Protein AF-A0A951BGE7-F1 (afdb_monomer_lite)

Foldseek 3Di:
DPDPDDDFDQVRPADPVRFPFFDWFKKQALVVNGIFIWTQHPFAIWGLCVQPVAVVSLVPDPCSRVSSVPGHGHGQGHSGVQRVLADPVPHDSNHMHTDGRHDPDDDDDPDD

Radius of gyration: 14.62 Å; chains: 1; bounding box: 42×40×31 Å

Structure (mmCIF, N/CA/C/O backbone):
data_AF-A0A951BGE7-F1
#
_entry.id   AF-A0A951BGE7-F1
#
loop_
_atom_site.group_PDB
_atom_site.id
_atom_site.type_symbol
_atom_site.label_atom_id
_atom_site.label_alt_id
_atom_site.label_comp_id
_atom_site.label_asym_id
_atom_site.label_entity_id
_atom_site.label_seq_id
_atom_site.pdbx_PDB_ins_code
_atom_site.Cartn_x
_atom_site.Cartn_y
_atom_site.Cartn_z
_atom_site.occupancy
_atom_site.B_iso_or_equiv
_atom_site.auth_seq_id
_atom_site.auth_comp_id
_atom_site.auth_asym_id
_atom_site.auth_atom_id
_atom_site.pdbx_PDB_model_num
ATOM 1 N N . MET A 1 1 ? 27.351 15.869 -7.299 1.00 48.75 1 MET A N 1
ATOM 2 C CA . MET A 1 1 ? 26.909 15.359 -5.985 1.00 48.75 1 MET A CA 1
ATOM 3 C C . MET A 1 1 ? 26.238 14.022 -6.243 1.00 48.75 1 MET A C 1
ATOM 5 O O . MET A 1 1 ? 25.247 14.040 -6.966 1.00 48.75 1 MET A O 1
ATOM 9 N N . PRO A 1 2 ? 26.778 12.876 -5.795 1.00 49.94 2 PRO A N 1
ATOM 10 C CA . PRO A 1 2 ? 26.016 11.636 -5.871 1.00 49.94 2 PRO A CA 1
ATOM 11 C C . PRO A 1 2 ? 24.752 11.829 -5.027 1.00 49.94 2 PRO A C 1
ATOM 13 O O . PRO A 1 2 ? 24.836 12.257 -3.876 1.00 49.94 2 PRO A O 1
ATOM 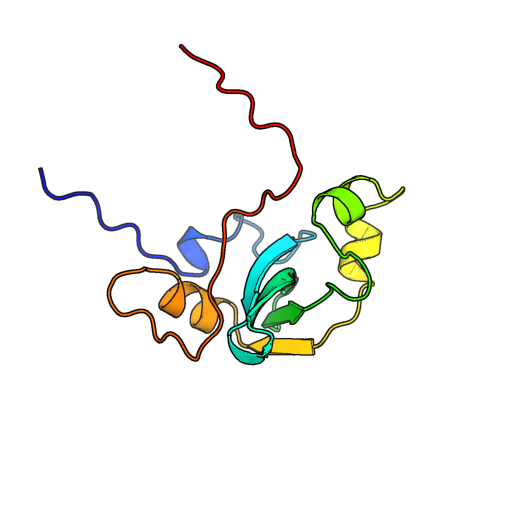16 N N . ILE A 1 3 ? 23.582 11.606 -5.622 1.00 57.12 3 ILE A N 1
ATOM 17 C CA . ILE A 1 3 ? 22.324 11.592 -4.875 1.00 57.12 3 ILE A CA 1
ATOM 18 C C . ILE A 1 3 ? 22.452 10.447 -3.869 1.00 57.12 3 ILE A C 1
ATOM 20 O O . ILE A 1 3 ? 22.813 9.333 -4.253 1.00 57.12 3 ILE A O 1
ATOM 24 N N . ALA A 1 4 ? 22.233 10.724 -2.584 1.00 61.75 4 ALA A N 1
ATOM 25 C CA . ALA A 1 4 ? 22.251 9.687 -1.563 1.00 61.75 4 ALA A CA 1
ATOM 26 C C . ALA A 1 4 ? 21.249 8.590 -1.959 1.00 61.75 4 ALA A C 1
ATOM 28 O O . ALA A 1 4 ? 20.059 8.856 -2.120 1.00 61.75 4 ALA A O 1
ATOM 29 N N . SER A 1 5 ? 21.736 7.366 -2.164 1.00 70.69 5 SER A N 1
ATOM 30 C CA . SER A 1 5 ? 20.870 6.228 -2.462 1.00 70.69 5 SER A CA 1
ATOM 31 C C . SER A 1 5 ? 20.162 5.807 -1.176 1.00 70.69 5 SER A C 1
ATOM 33 O O . SER A 1 5 ? 20.792 5.280 -0.263 1.00 70.69 5 SER A O 1
ATOM 35 N N . ILE A 1 6 ? 18.856 6.066 -1.088 1.00 77.00 6 ILE A N 1
ATOM 36 C CA . ILE A 1 6 ? 18.018 5.649 0.046 1.00 77.00 6 ILE A CA 1
ATOM 37 C C . ILE A 1 6 ? 17.657 4.176 -0.119 1.00 77.00 6 ILE A C 1
ATOM 39 O O . ILE A 1 6 ? 16.819 3.852 -0.958 1.00 77.00 6 ILE A O 1
ATOM 43 N N . THR A 1 7 ? 18.267 3.280 0.662 1.00 85.06 7 THR A N 1
ATOM 44 C CA . THR A 1 7 ? 17.869 1.864 0.726 1.00 85.06 7 THR A CA 1
ATOM 45 C C . THR A 1 7 ? 16.466 1.716 1.301 1.00 85.06 7 THR A C 1
ATOM 47 O O . THR A 1 7 ? 16.207 2.176 2.406 1.00 85.06 7 THR A O 1
ATOM 50 N N . LEU A 1 8 ? 15.576 1.084 0.529 1.00 89.56 8 LEU A N 1
ATOM 51 C CA . LEU A 1 8 ? 14.219 0.729 0.938 1.00 89.56 8 LEU A CA 1
ATOM 52 C C . LEU A 1 8 ? 14.200 -0.725 1.418 1.00 89.56 8 LEU A C 1
ATOM 54 O O . LEU A 1 8 ? 14.226 -1.654 0.608 1.00 89.56 8 LEU A O 1
ATOM 58 N N . ASP A 1 9 ? 14.162 -0.896 2.731 1.00 91.25 9 ASP A N 1
ATOM 59 C CA . ASP A 1 9 ? 13.931 -2.162 3.421 1.00 91.25 9 ASP A CA 1
ATOM 60 C C . ASP A 1 9 ? 13.040 -1.918 4.649 1.00 91.25 9 ASP A C 1
ATOM 62 O O . ASP A 1 9 ? 12.673 -0.777 4.945 1.00 91.25 9 ASP A O 1
ATOM 66 N N . SER A 1 10 ? 12.636 -2.978 5.347 1.00 92.00 10 SER A N 1
ATOM 67 C CA . SER A 1 10 ? 11.762 -2.846 6.515 1.00 92.00 10 SER A CA 1
ATOM 68 C C . SER A 1 10 ? 12.400 -2.040 7.651 1.00 92.00 10 SER A C 1
ATOM 70 O O . SER A 1 10 ? 11.681 -1.315 8.331 1.00 92.00 10 SER A O 1
ATOM 72 N N . GLY A 1 11 ? 13.726 -2.076 7.817 1.00 92.31 11 GLY A N 1
ATOM 73 C CA . GLY A 1 11 ? 14.433 -1.327 8.859 1.00 92.31 11 GLY A CA 1
ATOM 74 C C . GLY A 1 11 ? 14.488 0.181 8.613 1.00 92.31 11 GLY A C 1
ATOM 75 O O . GLY A 1 11 ? 14.542 0.951 9.570 1.00 92.31 11 GLY A O 1
ATOM 76 N N . THR A 1 12 ? 14.456 0.617 7.352 1.00 91.94 12 THR A N 1
ATOM 77 C CA . THR A 1 12 ? 14.440 2.044 6.985 1.00 91.94 12 THR A CA 1
ATOM 78 C C . THR A 1 12 ? 13.048 2.591 6.679 1.00 91.94 12 THR A C 1
ATOM 80 O O . THR A 1 12 ? 12.879 3.809 6.619 1.00 91.94 12 THR A O 1
ATOM 83 N N . THR A 1 13 ? 12.065 1.712 6.465 1.00 93.62 13 THR A N 1
ATOM 84 C CA . THR A 1 13 ? 10.713 2.098 6.028 1.00 93.62 13 THR A CA 1
ATOM 85 C C . THR A 1 13 ? 9.680 2.026 7.148 1.00 93.62 13 THR A C 1
ATOM 87 O O . THR A 1 13 ? 8.768 2.852 7.180 1.00 93.62 13 THR A O 1
ATOM 90 N N . LEU A 1 14 ? 9.779 1.044 8.050 1.00 95.81 14 LEU A N 1
ATOM 91 C CA . LEU A 1 14 ? 8.808 0.893 9.131 1.00 95.81 14 LEU A CA 1
ATOM 92 C C . LEU A 1 14 ? 9.082 1.869 10.285 1.00 95.81 14 LEU A C 1
ATOM 94 O O . LEU A 1 14 ? 10.227 2.273 10.506 1.00 95.81 14 LEU A O 1
ATOM 98 N N . PRO A 1 15 ? 8.047 2.210 11.071 1.00 95.62 15 PRO A N 1
ATOM 99 C CA . PRO A 1 15 ? 8.229 2.817 12.385 1.00 95.62 15 PRO A CA 1
ATOM 100 C C . PRO A 1 15 ? 9.102 1.954 13.313 1.00 95.62 15 PRO A C 1
ATOM 102 O O . PRO A 1 15 ? 9.241 0.746 13.113 1.00 95.62 15 PRO A O 1
ATO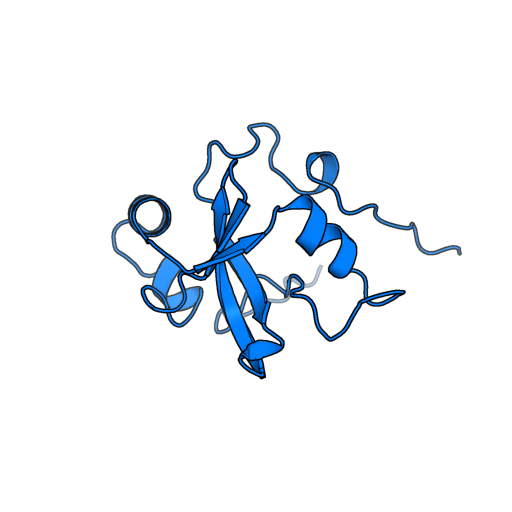M 105 N N . GLN A 1 16 ? 9.644 2.547 14.384 1.00 95.88 16 GLN A N 1
ATOM 106 C CA . GLN A 1 16 ? 10.454 1.814 15.372 1.00 95.88 16 GLN A CA 1
ATOM 107 C C . GLN A 1 16 ? 9.728 0.618 16.014 1.00 95.88 16 GLN A C 1
ATOM 109 O O . GLN A 1 16 ? 10.386 -0.345 16.400 1.00 95.88 16 GLN A O 1
ATOM 114 N N . ASP A 1 17 ? 8.400 0.662 16.137 1.00 96.31 17 ASP A N 1
ATOM 115 C CA . ASP A 1 17 ? 7.568 -0.427 16.666 1.00 96.31 17 ASP A CA 1
ATOM 116 C C . ASP A 1 17 ? 7.083 -1.409 15.578 1.00 96.31 17 ASP A C 1
ATOM 118 O O . ASP A 1 17 ? 6.227 -2.266 15.829 1.00 96.31 17 ASP A O 1
ATOM 122 N N . GLY A 1 18 ? 7.655 -1.321 14.373 1.00 97.00 18 GLY A N 1
ATOM 123 C CA . GLY A 1 18 ? 7.436 -2.242 13.267 1.00 97.00 18 GLY A CA 1
ATOM 124 C C . GLY A 1 18 ? 5.995 -2.220 12.766 1.00 97.00 18 GLY A C 1
ATOM 125 O O . GLY A 1 18 ? 5.501 -1.202 12.293 1.00 97.00 18 GLY A O 1
ATOM 126 N N . PHE A 1 19 ? 5.324 -3.368 12.861 1.00 97.50 19 PHE A N 1
ATOM 127 C CA . PHE A 1 19 ? 3.954 -3.581 12.378 1.00 97.50 19 PHE A CA 1
ATOM 128 C C . PHE A 1 19 ? 2.877 -3.376 13.456 1.00 97.50 19 PHE A C 1
ATOM 130 O O . PHE A 1 19 ? 1.731 -3.768 13.257 1.00 97.50 19 PHE A O 1
ATOM 137 N N . SER A 1 20 ? 3.225 -2.808 14.615 1.00 96.75 20 SER A N 1
ATOM 138 C CA . SER A 1 20 ? 2.286 -2.664 15.743 1.00 96.75 20 SER A CA 1
ATOM 139 C C . SER A 1 20 ? 1.132 -1.689 15.443 1.00 96.75 20 SER A C 1
ATOM 141 O O . SER A 1 20 ? 0.037 -1.797 16.006 1.00 96.75 20 SER A O 1
ATOM 143 N N . GLY A 1 21 ? 1.364 -0.734 14.539 1.00 96.50 21 GLY A N 1
ATOM 144 C CA . GLY A 1 21 ? 0.369 0.229 14.072 1.00 96.50 21 GLY A CA 1
ATOM 145 C C . GLY A 1 21 ? -0.607 -0.320 13.022 1.00 96.50 21 GLY A C 1
ATOM 146 O O . GLY A 1 21 ? -0.496 -1.442 12.539 1.00 96.50 21 GLY A O 1
ATOM 147 N N . ALA A 1 22 ? -1.580 0.510 12.643 1.00 98.00 22 ALA A N 1
ATOM 148 C CA . ALA A 1 22 ? -2.381 0.298 11.439 1.00 98.00 22 ALA A CA 1
ATOM 149 C C . ALA A 1 22 ? -1.658 0.971 10.262 1.00 98.00 22 ALA A C 1
ATOM 151 O O . ALA A 1 22 ? -1.723 2.189 10.106 1.00 98.00 22 ALA A O 1
ATOM 152 N N . LEU A 1 23 ? -0.911 0.188 9.482 1.00 98.12 23 LEU A N 1
ATOM 153 C CA . LEU A 1 23 ? -0.064 0.703 8.408 1.00 98.12 23 LEU A CA 1
ATOM 154 C C . LEU A 1 23 ? -0.799 0.617 7.067 1.00 98.12 23 LEU A C 1
ATOM 156 O O . LEU A 1 23 ? -1.041 -0.476 6.558 1.00 98.12 23 LEU A O 1
ATOM 160 N N . ALA A 1 24 ? -1.153 1.769 6.501 1.00 97.81 24 ALA A N 1
ATOM 161 C CA . ALA A 1 24 ? -1.777 1.868 5.185 1.00 97.81 24 ALA A CA 1
ATOM 162 C C . ALA A 1 24 ? -0.774 2.355 4.137 1.00 97.81 24 ALA A C 1
ATOM 164 O O . ALA A 1 24 ? 0.122 3.148 4.430 1.00 97.81 24 ALA A O 1
ATOM 165 N N . GLY A 1 25 ? -0.966 1.929 2.896 1.00 97.38 25 GLY A N 1
ATOM 166 C CA . GLY A 1 25 ? -0.202 2.424 1.761 1.00 97.38 25 GLY A CA 1
ATOM 167 C C . GLY A 1 25 ? -0.999 2.370 0.470 1.00 97.38 25 GLY A C 1
ATOM 168 O O . GLY A 1 25 ? -2.147 1.929 0.435 1.00 97.38 25 GLY A O 1
ATOM 169 N N . ARG A 1 26 ? -0.355 2.791 -0.616 1.00 98.31 26 ARG A N 1
ATOM 170 C CA . ARG A 1 26 ? -0.853 2.581 -1.974 1.00 98.31 26 ARG A CA 1
ATOM 171 C C . ARG A 1 26 ? 0.182 1.846 -2.793 1.00 98.31 26 ARG A C 1
ATOM 173 O O . ARG A 1 26 ? 1.375 2.122 -2.672 1.00 98.31 26 ARG A O 1
ATOM 180 N N . VAL A 1 27 ? -0.281 0.966 -3.665 1.00 98.50 27 VAL A N 1
ATOM 181 C CA . VAL A 1 27 ? 0.569 0.267 -4.629 1.00 98.50 27 VAL A CA 1
ATOM 182 C C . VAL A 1 27 ? 0.005 0.419 -6.028 1.00 98.50 27 VAL A C 1
ATOM 184 O O . VAL A 1 27 ? -1.193 0.613 -6.199 1.00 98.50 27 VAL A O 1
ATOM 187 N N . TRP A 1 28 ? 0.859 0.330 -7.037 1.00 98.44 28 TRP A N 1
ATOM 188 C CA . TRP A 1 28 ? 0.419 0.034 -8.391 1.00 98.44 28 TRP A CA 1
ATOM 189 C C . TRP A 1 28 ? 0.320 -1.482 -8.556 1.00 98.44 28 TRP A C 1
ATOM 191 O O . TRP A 1 28 ? 1.275 -2.186 -8.220 1.00 98.44 28 TRP A O 1
ATOM 201 N N . ARG A 1 29 ? -0.806 -1.975 -9.076 1.00 98.00 29 ARG A N 1
ATOM 202 C CA . ARG A 1 29 ? -1.052 -3.377 -9.423 1.00 98.00 29 ARG A CA 1
ATOM 203 C C . ARG A 1 29 ? -1.049 -3.546 -10.942 1.00 98.00 29 ARG A C 1
ATOM 205 O O . ARG A 1 29 ? -2.022 -3.160 -11.588 1.00 98.00 29 ARG A O 1
ATOM 212 N N . PRO A 1 30 ? 0.022 -4.111 -11.530 1.00 97.81 30 PRO A N 1
ATOM 213 C CA . PRO A 1 30 ? 0.105 -4.310 -12.977 1.00 97.81 30 PRO A CA 1
ATOM 214 C C . PRO A 1 30 ? -1.007 -5.195 -13.536 1.00 97.81 30 PRO A C 1
ATOM 216 O O . PRO A 1 30 ? -1.479 -4.957 -14.638 1.00 97.81 30 PRO A O 1
ATOM 219 N N . ASP A 1 31 ? -1.451 -6.185 -12.766 1.00 97.25 31 ASP A N 1
ATOM 220 C CA . ASP A 1 31 ? -2.496 -7.130 -13.153 1.00 97.25 31 ASP A CA 1
ATOM 221 C C . ASP A 1 31 ? -3.902 -6.511 -13.215 1.00 97.25 31 ASP A C 1
ATOM 223 O O . ASP A 1 31 ? -4.769 -7.037 -13.908 1.00 97.25 31 ASP A O 1
ATOM 227 N N . LEU A 1 32 ? -4.112 -5.382 -12.529 1.00 96.94 32 LEU A N 1
ATOM 228 C CA . LEU A 1 32 ? -5.340 -4.579 -12.586 1.00 96.94 32 LEU A CA 1
ATOM 229 C C . LEU A 1 32 ? -5.155 -3.267 -13.361 1.00 96.94 32 LEU A C 1
ATOM 231 O O . LEU A 1 32 ? -6.079 -2.462 -13.428 1.00 96.94 32 LEU A O 1
ATOM 235 N N . GLU A 1 33 ? -3.952 -3.028 -13.890 1.00 97.44 33 GLU A N 1
ATOM 236 C CA . GLU A 1 33 ? -3.562 -1.796 -14.583 1.00 97.44 33 GLU A CA 1
ATOM 237 C C . GLU A 1 33 ? -3.883 -0.511 -13.789 1.00 97.44 33 GLU A C 1
ATOM 239 O O . GLU A 1 33 ? -4.233 0.525 -14.360 1.00 97.44 33 GLU A O 1
ATOM 244 N N . GLY A 1 34 ? -3.766 -0.557 -12.455 1.00 96.75 34 GLY A N 1
ATOM 245 C CA . GLY A 1 34 ? -4.246 0.536 -11.610 1.00 96.75 34 GLY A CA 1
ATOM 246 C C . GLY A 1 34 ? -3.702 0.566 -10.182 1.00 96.75 34 GLY A C 1
ATOM 247 O O . GLY A 1 34 ? -3.000 -0.349 -9.745 1.00 96.75 34 GLY A O 1
ATOM 248 N N . PRO A 1 35 ? -3.986 1.648 -9.434 1.00 97.62 35 PRO A N 1
ATOM 249 C CA . PRO A 1 35 ? -3.605 1.760 -8.037 1.00 97.62 35 PRO A CA 1
ATOM 250 C C . PRO A 1 35 ? -4.534 0.953 -7.120 1.00 97.62 35 PRO A C 1
ATOM 252 O O . PRO A 1 35 ? -5.732 0.864 -7.370 1.00 97.62 35 PRO A O 1
ATOM 255 N N . ALA A 1 36 ? -3.989 0.470 -6.009 1.00 98.19 36 ALA A N 1
ATOM 256 C CA . ALA A 1 36 ? -4.716 -0.204 -4.940 1.00 98.19 36 ALA A CA 1
ATOM 257 C C . ALA A 1 36 ? -4.353 0.392 -3.572 1.00 98.19 36 ALA A C 1
ATOM 259 O O . ALA A 1 36 ? -3.206 0.796 -3.349 1.00 98.19 36 ALA A O 1
ATOM 260 N N . VAL A 1 37 ? -5.326 0.440 -2.661 1.00 98.38 37 VAL A N 1
ATOM 261 C CA . VAL A 1 37 ? -5.121 0.731 -1.236 1.00 98.38 37 VAL A CA 1
ATOM 262 C C . VAL A 1 37 ? -4.705 -0.559 -0.544 1.00 98.38 37 VAL A C 1
ATOM 264 O O . VAL A 1 37 ? -5.351 -1.590 -0.719 1.00 98.38 37 VAL A O 1
ATOM 267 N N . VAL A 1 38 ? -3.638 -0.513 0.252 1.00 98.62 38 VAL A N 1
ATOM 268 C CA . VAL A 1 38 ? -3.098 -1.700 0.922 1.00 98.62 38 VAL A CA 1
ATOM 269 C C . VAL A 1 38 ? -3.009 -1.543 2.431 1.00 98.62 38 VAL A C 1
ATOM 271 O O . VAL A 1 38 ? -2.680 -0.468 2.935 1.00 98.62 38 VAL A O 1
ATOM 274 N N . ALA A 1 39 ? -3.246 -2.645 3.139 1.00 98.56 39 ALA A N 1
ATOM 275 C CA . ALA A 1 39 ? -2.847 -2.824 4.527 1.00 98.56 39 ALA A CA 1
ATOM 276 C C . ALA A 1 39 ? -1.470 -3.504 4.570 1.00 98.56 39 ALA A C 1
ATOM 278 O O . ALA A 1 39 ? -1.227 -4.468 3.847 1.00 98.56 39 ALA A O 1
ATOM 279 N N . ILE A 1 40 ? -0.567 -3.001 5.410 1.00 98.50 40 ILE A N 1
ATOM 280 C CA . ILE A 1 40 ? 0.780 -3.542 5.609 1.00 98.50 40 ILE A CA 1
ATOM 281 C C . ILE A 1 40 ? 0.828 -4.192 6.993 1.00 98.50 40 ILE A C 1
ATOM 283 O O . ILE A 1 40 ? 0.590 -3.546 8.015 1.00 98.50 40 ILE A O 1
ATOM 287 N N . ARG A 1 41 ? 1.132 -5.484 7.020 1.00 97.81 41 ARG A N 1
ATOM 288 C CA . ARG A 1 41 ? 1.121 -6.358 8.194 1.00 97.81 41 ARG A CA 1
ATOM 289 C C . ARG A 1 41 ? 2.417 -7.162 8.258 1.00 97.81 41 ARG A C 1
ATOM 291 O O . ARG A 1 41 ? 3.204 -7.172 7.314 1.00 97.81 41 ARG A O 1
ATOM 298 N N . ALA A 1 42 ? 2.639 -7.849 9.377 1.00 96.69 42 ALA A N 1
ATOM 299 C CA . ALA A 1 42 ? 3.839 -8.663 9.572 1.00 96.69 42 ALA A CA 1
ATOM 300 C C . ALA A 1 42 ? 3.935 -9.852 8.595 1.00 96.69 42 ALA A C 1
ATOM 302 O O . ALA A 1 42 ? 5.035 -10.299 8.281 1.00 96.69 42 ALA A O 1
ATOM 303 N N . ASP A 1 43 ? 2.798 -10.360 8.122 1.00 95.44 43 ASP A N 1
ATOM 304 C CA . ASP A 1 43 ? 2.689 -11.432 7.131 1.00 95.44 43 ASP A CA 1
ATOM 305 C C . ASP A 1 43 ? 2.705 -10.927 5.678 1.00 95.44 43 ASP A C 1
ATOM 307 O O . ASP A 1 43 ? 3.016 -11.701 4.773 1.00 95.44 43 ASP A O 1
ATOM 311 N N . GLY A 1 44 ? 2.483 -9.629 5.445 1.00 97.62 44 GLY A N 1
ATOM 312 C CA . GLY A 1 44 ? 2.792 -8.966 4.181 1.00 97.62 44 GLY A CA 1
ATOM 313 C C . GLY A 1 44 ? 1.875 -7.798 3.840 1.00 97.62 44 GLY A C 1
ATOM 314 O O . GLY A 1 44 ? 1.475 -7.025 4.707 1.00 97.62 44 GLY A O 1
ATOM 315 N N . VAL A 1 45 ? 1.631 -7.611 2.544 1.00 98.69 45 VAL A N 1
ATOM 316 C CA . VAL A 1 45 ? 0.882 -6.475 2.001 1.00 98.69 45 VAL A CA 1
ATOM 317 C C . VAL A 1 45 ? -0.371 -6.983 1.307 1.00 98.69 45 VAL A C 1
ATOM 319 O O . VAL A 1 45 ? -0.272 -7.733 0.336 1.00 98.69 45 VAL A O 1
ATOM 322 N N . ASP A 1 46 ? -1.531 -6.536 1.778 1.00 98.75 46 ASP A N 1
ATOM 323 C CA . ASP A 1 46 ? -2.828 -7.002 1.292 1.00 98.75 46 ASP A CA 1
ATOM 324 C C . ASP A 1 46 ? -3.623 -5.858 0.658 1.00 98.75 46 ASP A C 1
ATOM 326 O O . ASP A 1 46 ? -3.740 -4.775 1.234 1.00 98.75 46 ASP A O 1
ATOM 330 N N . ASP A 1 47 ? -4.190 -6.107 -0.520 1.00 98.62 47 ASP A N 1
ATOM 331 C CA . ASP A 1 47 ? -5.065 -5.190 -1.248 1.00 98.62 47 ASP A CA 1
ATOM 332 C C . ASP A 1 47 ? -6.444 -5.114 -0.591 1.00 98.62 47 ASP A C 1
ATOM 334 O O . ASP A 1 47 ? -7.259 -6.031 -0.699 1.00 98.62 47 ASP A O 1
ATOM 338 N N . VAL A 1 48 ? -6.720 -3.991 0.066 1.00 98.62 48 VAL A N 1
ATOM 339 C CA . VAL A 1 48 ? -7.984 -3.722 0.762 1.00 98.62 48 VAL A CA 1
ATOM 340 C C . VAL A 1 48 ? -8.877 -2.751 -0.014 1.00 98.62 48 VAL A C 1
ATOM 342 O O . VAL A 1 48 ? -9.838 -2.217 0.545 1.00 98.62 48 VAL A O 1
ATOM 345 N N . THR A 1 49 ? -8.609 -2.540 -1.308 1.00 98.19 49 THR A N 1
ATOM 346 C CA . THR A 1 49 ? -9.326 -1.571 -2.159 1.00 98.19 49 THR A CA 1
ATOM 347 C C . THR A 1 49 ? -10.832 -1.825 -2.198 1.00 98.19 49 THR A C 1
ATOM 349 O O . THR A 1 49 ? -11.629 -0.89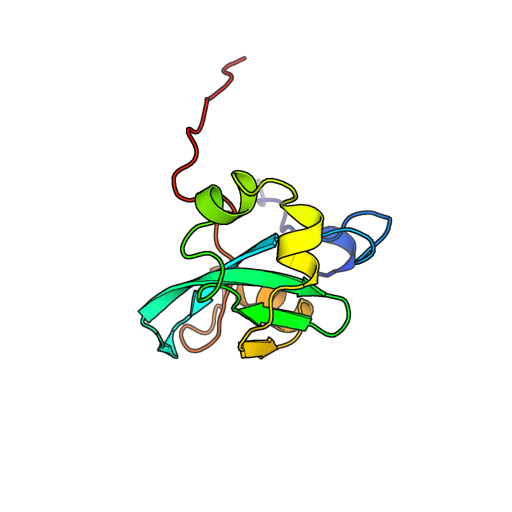5 -2.292 1.00 98.19 49 THR A O 1
ATOM 352 N N . ARG A 1 50 ? -11.256 -3.088 -2.056 1.00 97.69 50 ARG A N 1
ATOM 353 C CA . ARG A 1 50 ? -12.679 -3.451 -1.972 1.00 97.69 50 ARG A CA 1
ATOM 354 C C . ARG A 1 50 ? -13.391 -2.806 -0.775 1.00 97.69 50 ARG A C 1
ATOM 356 O O . ARG A 1 50 ? -14.580 -2.516 -0.877 1.00 97.69 50 ARG A O 1
ATOM 363 N N . SER A 1 51 ? -12.686 -2.619 0.338 1.00 97.94 51 SER A N 1
ATOM 364 C CA . SER A 1 51 ? -13.207 -1.948 1.535 1.00 97.94 51 SER A CA 1
ATOM 365 C C . SER A 1 51 ? -13.031 -0.433 1.447 1.00 97.94 51 SER A C 1
ATOM 367 O O . SER A 1 51 ? -13.909 0.306 1.881 1.00 97.94 51 SER A O 1
ATOM 369 N N . PHE A 1 52 ? -11.917 0.022 0.865 1.00 97.50 52 PHE A N 1
ATOM 370 C CA . PHE A 1 52 ? -11.563 1.437 0.757 1.00 97.50 52 PHE A CA 1
ATOM 371 C C . PHE A 1 52 ? -11.064 1.751 -0.658 1.00 97.50 52 PHE A C 1
ATOM 373 O O . PHE A 1 52 ? -9.887 1.530 -0.948 1.00 97.50 52 PHE A O 1
ATOM 380 N N . PRO A 1 53 ? -11.925 2.277 -1.549 1.00 96.06 53 PRO A N 1
ATOM 381 C CA . PRO A 1 53 ? -11.524 2.625 -2.912 1.00 96.06 53 PRO A CA 1
ATOM 382 C C . PRO A 1 53 ? -10.401 3.671 -2.972 1.00 96.06 53 PRO A C 1
ATOM 384 O O . PRO A 1 53 ? -9.655 3.722 -3.950 1.00 96.06 53 PRO A O 1
ATOM 387 N N . THR A 1 54 ? -10.272 4.499 -1.930 1.00 97.31 54 THR A N 1
ATOM 388 C CA . THR A 1 54 ? -9.219 5.508 -1.776 1.00 97.31 54 THR A CA 1
ATOM 389 C C . THR A 1 54 ? -8.689 5.557 -0.338 1.00 97.31 54 THR A C 1
ATOM 391 O O . THR A 1 54 ? -9.360 5.147 0.611 1.00 97.31 54 THR A O 1
ATOM 394 N N . ILE A 1 55 ? -7.484 6.099 -0.149 1.00 97.75 55 ILE A N 1
ATOM 395 C CA . ILE A 1 55 ? -6.923 6.392 1.178 1.00 97.75 55 ILE A CA 1
ATOM 396 C C . ILE A 1 55 ? -7.767 7.450 1.881 1.00 97.75 55 ILE A C 1
ATOM 398 O O . ILE A 1 55 ? -7.929 7.379 3.096 1.00 97.75 55 ILE A O 1
ATOM 402 N N . ARG A 1 56 ? -8.345 8.405 1.140 1.00 96.69 56 ARG A N 1
ATOM 403 C CA . ARG A 1 56 ? -9.344 9.323 1.697 1.00 96.69 56 ARG A CA 1
ATOM 404 C C . ARG A 1 56 ? -10.500 8.560 2.351 1.00 96.69 56 ARG A C 1
ATOM 406 O O . ARG A 1 56 ? -10.803 8.850 3.499 1.00 96.69 56 ARG A O 1
ATOM 413 N N . ASP A 1 57 ? -11.101 7.587 1.664 1.00 97.00 57 ASP A N 1
ATOM 414 C CA . ASP A 1 57 ? -12.226 6.814 2.217 1.00 97.00 57 ASP A CA 1
ATOM 415 C C . ASP A 1 57 ? -11.830 6.066 3.496 1.00 97.00 57 ASP A C 1
ATOM 417 O O . ASP A 1 57 ? -12.598 6.036 4.454 1.00 97.00 57 ASP A O 1
ATOM 421 N N . LEU A 1 58 ? -10.612 5.511 3.545 1.00 97.56 58 LEU A N 1
ATOM 422 C CA . LEU A 1 58 ? -10.069 4.909 4.764 1.00 97.56 58 LEU A CA 1
ATOM 423 C C . LEU A 1 58 ? -9.933 5.938 5.897 1.00 97.56 58 LEU A C 1
ATOM 425 O O . LEU A 1 58 ? -10.353 5.676 7.020 1.00 97.56 58 LEU A O 1
ATOM 429 N N . CYS A 1 59 ? -9.320 7.090 5.620 1.00 96.44 59 CYS A N 1
ATOM 430 C CA . CYS A 1 59 ? -9.046 8.118 6.625 1.00 96.44 59 CYS A CA 1
ATOM 431 C C . CYS A 1 59 ? -10.309 8.794 7.181 1.00 96.44 59 CYS A C 1
ATOM 433 O O . CYS A 1 59 ? -10.252 9.316 8.290 1.00 96.44 59 CYS A O 1
ATOM 435 N N . GLU A 1 60 ? -11.412 8.795 6.432 1.00 96.12 60 GLU A N 1
ATOM 436 C CA . GLU A 1 60 ? -12.699 9.395 6.824 1.00 96.12 60 GLU A CA 1
ATOM 437 C C . GLU A 1 60 ? -13.633 8.406 7.554 1.00 96.12 60 GLU A C 1
ATOM 439 O O . GLU A 1 60 ? -14.749 8.770 7.920 1.00 96.12 60 GLU A O 1
ATOM 444 N N . ALA A 1 61 ? -13.212 7.154 7.767 1.00 97.50 61 ALA A N 1
ATOM 445 C CA . ALA A 1 61 ? -13.960 6.205 8.589 1.00 97.50 61 ALA A CA 1
ATOM 446 C C . ALA A 1 61 ? -14.018 6.654 10.065 1.00 97.50 61 ALA A C 1
ATOM 448 O O . ALA A 1 61 ? -13.111 7.329 10.546 1.00 97.50 61 ALA A O 1
ATOM 449 N N . ASP A 1 62 ? -15.042 6.218 10.811 1.00 97.88 62 ASP A N 1
ATOM 450 C CA . ASP A 1 62 ? -15.193 6.559 12.240 1.00 97.88 62 ASP A CA 1
ATOM 451 C C . ASP A 1 62 ? -14.000 6.080 13.094 1.00 97.88 62 ASP A C 1
ATOM 453 O O . ASP A 1 62 ? -13.548 6.774 14.004 1.00 97.88 62 ASP A O 1
ATOM 457 N N . ASP A 1 63 ? -13.473 4.890 12.784 1.00 98.25 63 ASP A N 1
ATOM 458 C CA . ASP A 1 63 ? -12.236 4.336 13.347 1.00 98.25 63 ASP A CA 1
ATOM 459 C C . ASP A 1 63 ? -11.353 3.792 12.209 1.00 98.25 63 ASP A C 1
ATOM 461 O O . ASP A 1 63 ? -11.400 2.594 11.907 1.00 98.25 63 ASP A O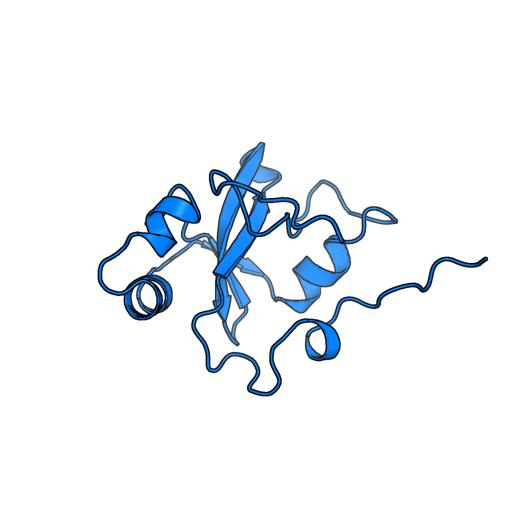 1
ATOM 465 N N . PRO A 1 64 ? -10.536 4.639 11.553 1.00 98.06 64 PRO A N 1
ATOM 466 C CA . PRO A 1 64 ? -9.710 4.230 10.416 1.00 98.06 64 PRO A CA 1
ATOM 467 C C . PRO A 1 64 ? -8.730 3.112 10.768 1.00 98.06 64 PRO A C 1
ATOM 469 O O . PRO A 1 64 ? -8.498 2.192 9.984 1.00 98.06 64 PRO A O 1
ATOM 472 N N . ALA A 1 65 ? -8.154 3.166 11.971 1.00 98.31 65 ALA A N 1
ATOM 473 C CA . ALA A 1 65 ? -7.162 2.197 12.405 1.00 98.31 65 ALA A CA 1
ATOM 474 C C . ALA A 1 65 ? -7.805 0.834 12.693 1.00 98.31 65 ALA A C 1
ATOM 476 O O . ALA A 1 65 ? -7.247 -0.200 12.321 1.00 98.31 65 ALA A O 1
ATOM 477 N N . GLY A 1 66 ? -8.967 0.806 13.350 1.00 98.56 66 GLY A N 1
ATOM 478 C CA . GLY A 1 66 ? -9.752 -0.415 13.532 1.00 98.56 66 GLY A CA 1
ATOM 479 C C . GLY A 1 66 ? -10.249 -0.980 12.203 1.00 98.56 66 GLY A C 1
ATOM 480 O O . GLY A 1 66 ? -10.091 -2.175 11.945 1.00 98.56 66 GLY A O 1
ATOM 481 N N . ALA A 1 67 ? -10.759 -0.117 11.324 1.00 98.50 67 ALA A N 1
ATOM 482 C CA . ALA A 1 67 ? -11.283 -0.506 10.022 1.00 98.50 67 ALA A CA 1
ATOM 483 C C . ALA A 1 67 ? -10.192 -1.112 9.118 1.00 98.50 67 ALA A C 1
ATOM 485 O O . ALA A 1 67 ? -10.404 -2.177 8.537 1.00 98.50 67 ALA A O 1
ATOM 486 N N . LEU A 1 68 ? -8.993 -0.516 9.068 1.00 98.50 68 LEU A N 1
ATOM 487 C CA . LEU A 1 68 ? -7.858 -1.075 8.325 1.00 98.50 68 LEU A CA 1
ATOM 488 C C . LEU A 1 68 ? -7.410 -2.432 8.878 1.00 98.50 68 LEU A C 1
ATOM 490 O O . LEU A 1 68 ? -7.132 -3.356 8.114 1.00 98.50 68 LEU A O 1
ATOM 494 N N . ARG A 1 69 ? -7.338 -2.571 10.209 1.00 97.94 69 ARG A N 1
ATOM 495 C CA . ARG A 1 69 ? -6.960 -3.844 10.842 1.00 97.94 69 ARG A CA 1
ATOM 496 C C . ARG A 1 69 ? -7.944 -4.957 10.489 1.00 97.94 69 ARG A C 1
ATOM 498 O O . ARG A 1 69 ? -7.505 -6.070 10.218 1.00 97.94 69 ARG A O 1
ATOM 505 N N . ALA A 1 70 ? -9.242 -4.653 10.461 1.00 97.75 70 ALA A N 1
ATOM 506 C CA . ALA A 1 70 ? -10.294 -5.616 10.151 1.00 97.75 70 ALA A CA 1
ATOM 507 C C . ALA A 1 70 ? -10.404 -5.955 8.652 1.00 97.75 70 ALA A C 1
ATOM 509 O O . ALA A 1 70 ? -10.849 -7.053 8.306 1.00 97.75 70 ALA A O 1
ATOM 510 N N . ALA A 1 71 ? -10.015 -5.034 7.766 1.00 98.12 71 ALA A N 1
ATOM 511 C CA . ALA A 1 71 ? -10.196 -5.178 6.327 1.00 98.12 71 ALA A CA 1
ATOM 512 C C . ALA A 1 71 ? -9.422 -6.372 5.753 1.00 98.12 71 ALA A C 1
ATOM 514 O O . ALA A 1 71 ? -8.202 -6.463 5.863 1.00 98.12 71 ALA A O 1
ATOM 515 N N . GLN A 1 72 ? -10.143 -7.280 5.105 1.00 97.50 72 GLN A N 1
ATOM 516 C CA . GLN A 1 72 ? -9.561 -8.412 4.388 1.00 97.50 72 GLN A CA 1
ATOM 517 C C . GLN A 1 72 ? -9.281 -8.028 2.934 1.00 97.50 72 GLN A C 1
ATOM 519 O O . GLN A 1 72 ? -9.904 -7.102 2.408 1.00 97.50 72 GLN A O 1
ATOM 524 N N . GLY A 1 73 ? -8.353 -8.738 2.296 1.00 96.81 73 GLY A N 1
ATOM 525 C CA . GLY A 1 73 ? -7.851 -8.361 0.984 1.00 96.81 73 GLY A CA 1
ATOM 526 C C . GLY A 1 73 ? -7.054 -9.452 0.288 1.00 96.81 73 GLY A C 1
ATOM 527 O O . GLY A 1 73 ? -6.785 -10.503 0.870 1.00 96.81 73 GLY A O 1
ATOM 528 N N . ASP A 1 74 ? -6.673 -9.179 -0.957 1.00 97.94 74 ASP A N 1
ATOM 529 C CA . ASP A 1 74 ? -5.826 -10.079 -1.736 1.00 97.94 74 ASP A CA 1
ATOM 530 C C . ASP A 1 74 ? -4.359 -9.891 -1.344 1.00 97.94 74 ASP A C 1
ATOM 532 O O . ASP A 1 74 ? -3.839 -8.775 -1.376 1.00 97.94 74 ASP A O 1
ATOM 536 N N . HIS A 1 75 ? -3.669 -10.984 -1.024 1.00 98.38 75 HIS A N 1
ATOM 537 C CA . HIS A 1 75 ? -2.255 -10.933 -0.667 1.00 98.38 75 HIS A CA 1
ATOM 538 C C . HIS A 1 75 ? -1.370 -10.644 -1.885 1.00 98.38 75 HIS A C 1
ATOM 540 O O . HIS A 1 75 ? -1.368 -11.400 -2.859 1.00 98.38 75 HIS A O 1
ATOM 546 N N . LEU A 1 76 ? -0.571 -9.578 -1.817 1.00 98.31 76 LEU A N 1
ATOM 547 C CA . LEU A 1 76 ? 0.301 -9.129 -2.911 1.00 98.31 76 LEU A CA 1
ATOM 548 C C . LEU A 1 76 ? 1.759 -9.576 -2.749 1.00 98.31 76 LEU A C 1
ATOM 550 O O . LEU A 1 76 ? 2.548 -9.477 -3.692 1.00 98.31 76 LEU A O 1
ATOM 554 N N . GLY A 1 77 ? 2.125 -10.058 -1.561 1.00 98.19 77 GLY A N 1
ATOM 555 C CA . GLY A 1 77 ? 3.469 -10.510 -1.217 1.00 98.19 77 GLY A CA 1
ATOM 556 C C . GLY A 1 77 ? 4.034 -9.825 0.025 1.00 98.19 77 GLY A C 1
ATOM 557 O O . GLY A 1 77 ? 3.354 -9.081 0.733 1.00 98.19 77 GLY A O 1
ATOM 558 N N . THR A 1 78 ? 5.318 -10.069 0.291 1.00 98.12 78 THR A N 1
ATOM 559 C CA . THR A 1 78 ? 5.997 -9.502 1.464 1.00 98.12 78 THR A CA 1
ATOM 560 C C . THR A 1 78 ? 6.330 -8.023 1.270 1.00 98.12 78 THR A C 1
ATOM 562 O O . THR A 1 78 ? 6.593 -7.572 0.149 1.00 98.12 78 THR A O 1
ATOM 565 N N . LEU A 1 79 ? 6.413 -7.277 2.376 1.00 97.88 79 LEU A N 1
ATOM 566 C CA . LEU A 1 79 ? 6.822 -5.872 2.363 1.00 97.88 79 LEU A CA 1
ATOM 567 C C . LEU A 1 79 ? 8.170 -5.683 1.645 1.00 97.88 79 LEU A C 1
ATOM 569 O O . LEU A 1 79 ? 8.298 -4.825 0.774 1.00 97.88 79 LEU A O 1
ATOM 573 N N . GLU A 1 80 ? 9.163 -6.524 1.939 1.00 96.69 80 GLU A N 1
ATOM 574 C CA . GLU A 1 80 ? 10.494 -6.441 1.335 1.00 96.69 80 GLU A CA 1
ATOM 575 C C . GLU A 1 80 ? 10.463 -6.663 -0.180 1.00 96.69 80 GLU A C 1
ATOM 577 O O . GLU A 1 80 ? 11.245 -6.049 -0.907 1.00 96.69 80 GLU A O 1
ATOM 582 N N . ALA A 1 81 ? 9.593 -7.546 -0.680 1.00 96.69 81 ALA A N 1
ATOM 583 C CA . ALA A 1 81 ? 9.475 -7.790 -2.113 1.00 96.69 81 ALA A CA 1
ATOM 584 C C . ALA A 1 81 ? 8.956 -6.549 -2.849 1.00 96.69 81 ALA A C 1
ATOM 586 O O . ALA A 1 81 ? 9.538 -6.157 -3.865 1.00 96.69 81 ALA A O 1
ATOM 587 N N . LEU A 1 82 ? 7.926 -5.899 -2.304 1.00 97.81 82 LEU A N 1
ATOM 588 C CA . LEU A 1 82 ? 7.350 -4.687 -2.882 1.00 97.81 82 LEU A CA 1
ATOM 589 C C . LEU A 1 82 ? 8.299 -3.485 -2.743 1.00 97.81 82 LEU A C 1
ATOM 591 O O . LEU A 1 82 ? 8.466 -2.727 -3.701 1.00 97.81 82 LEU A O 1
ATOM 595 N N . LEU A 1 83 ? 8.989 -3.329 -1.605 1.00 96.06 83 LEU A N 1
ATOM 596 C CA . LEU A 1 83 ? 9.987 -2.266 -1.415 1.00 96.06 83 LEU A CA 1
ATOM 597 C C . LEU A 1 83 ? 11.150 -2.389 -2.404 1.00 96.06 83 LEU A C 1
ATOM 599 O O . LEU A 1 83 ? 11.537 -1.392 -3.019 1.00 96.06 83 LEU A O 1
ATOM 603 N N . ARG A 1 84 ? 11.657 -3.608 -2.644 1.00 94.81 84 ARG A N 1
ATOM 604 C CA . ARG A 1 84 ? 12.699 -3.838 -3.660 1.00 94.81 84 ARG A CA 1
ATOM 605 C C . ARG A 1 84 ? 12.249 -3.439 -5.063 1.00 94.81 84 ARG A C 1
ATOM 607 O O . ARG A 1 84 ? 13.053 -2.885 -5.802 1.00 94.81 84 ARG A O 1
ATOM 614 N N . ASN A 1 85 ? 10.984 -3.678 -5.413 1.00 96.75 85 ASN A N 1
ATOM 615 C CA . ASN A 1 85 ? 10.440 -3.310 -6.723 1.00 96.75 85 ASN A CA 1
ATOM 616 C C . ASN A 1 85 ? 10.039 -1.823 -6.832 1.00 96.75 85 ASN A C 1
ATOM 618 O O . ASN A 1 85 ? 9.664 -1.344 -7.900 1.00 96.75 85 ASN A O 1
ATOM 622 N N . THR A 1 86 ? 10.101 -1.064 -5.733 1.00 95.50 86 THR A N 1
ATOM 623 C CA . THR A 1 86 ? 9.611 0.322 -5.702 1.00 95.50 86 THR A CA 1
ATOM 624 C C . THR A 1 86 ? 10.539 1.316 -6.377 1.00 95.50 86 THR A C 1
ATOM 626 O O . THR A 1 86 ? 10.068 2.271 -6.999 1.00 95.50 86 THR A O 1
ATOM 629 N N . ARG A 1 87 ? 11.851 1.090 -6.334 1.00 90.69 87 ARG A N 1
ATOM 630 C CA . ARG A 1 87 ? 12.801 1.964 -7.030 1.00 90.69 87 ARG A CA 1
ATOM 631 C C . ARG A 1 87 ? 12.559 1.930 -8.543 1.00 90.69 87 ARG A C 1
ATOM 633 O O . ARG A 1 87 ? 12.440 0.837 -9.082 1.00 90.69 87 ARG A O 1
ATOM 640 N N . PRO A 1 88 ? 12.487 3.087 -9.232 1.00 89.38 88 PRO A N 1
ATOM 641 C CA . PRO A 1 88 ? 12.352 3.115 -10.690 1.00 89.38 88 PRO A CA 1
ATOM 642 C C . PRO A 1 88 ? 13.501 2.388 -11.398 1.00 89.38 88 PRO A C 1
ATOM 644 O O . PRO A 1 88 ? 13.273 1.657 -12.360 1.00 89.38 88 PRO A O 1
ATOM 647 N N . ASP A 1 89 ? 14.720 2.542 -10.878 1.00 88.12 89 ASP A N 1
ATOM 648 C CA . ASP A 1 89 ? 15.910 1.863 -11.381 1.00 88.12 89 ASP A CA 1
ATOM 649 C C . ASP A 1 89 ? 15.818 0.360 -11.084 1.00 88.12 89 ASP A C 1
ATOM 651 O O . ASP A 1 89 ? 15.932 -0.069 -9.935 1.00 88.12 89 ASP A O 1
ATOM 655 N N . GLY A 1 90 ? 15.605 -0.446 -12.126 1.00 86.94 90 GLY A N 1
ATOM 656 C CA . GLY A 1 90 ? 15.505 -1.904 -12.006 1.00 86.94 90 GLY A CA 1
ATOM 657 C C . GLY A 1 90 ? 14.125 -2.434 -11.603 1.00 86.94 90 GLY A C 1
ATOM 658 O O . GLY A 1 90 ? 14.019 -3.618 -11.282 1.00 86.94 90 GLY A O 1
ATOM 659 N N . ARG A 1 91 ? 13.076 -1.599 -11.637 1.00 94.75 91 ARG A N 1
ATOM 660 C CA . ARG A 1 91 ? 11.685 -2.037 -11.447 1.00 94.75 91 ARG A CA 1
ATOM 661 C C . ARG A 1 91 ? 11.289 -3.084 -12.489 1.00 94.75 91 ARG A C 1
ATOM 663 O O . ARG A 1 91 ? 11.423 -2.846 -13.688 1.00 94.75 91 ARG A O 1
ATOM 670 N N . ASP A 1 92 ? 10.714 -4.191 -12.033 1.00 97.38 92 ASP A N 1
ATOM 671 C CA . ASP A 1 92 ? 9.973 -5.119 -12.884 1.00 97.38 92 ASP A CA 1
ATOM 672 C C . ASP A 1 92 ? 8.539 -4.583 -13.062 1.00 97.38 92 ASP A C 1
ATOM 674 O O . ASP A 1 92 ? 7.796 -4.497 -12.074 1.00 97.38 92 ASP A O 1
ATOM 678 N N . PRO A 1 93 ? 8.125 -4.206 -14.288 1.00 96.94 93 PRO A N 1
ATOM 679 C CA . PRO A 1 93 ? 6.798 -3.647 -14.535 1.00 96.94 93 PRO A CA 1
ATOM 680 C C . PRO A 1 93 ? 5.664 -4.654 -14.305 1.00 96.94 93 PRO A C 1
ATOM 682 O O . PRO A 1 93 ? 4.515 -4.237 -14.213 1.00 96.94 93 PRO A O 1
ATOM 685 N N . ASN A 1 94 ? 5.964 -5.951 -14.184 1.00 97.31 94 ASN A N 1
ATOM 686 C CA . ASN A 1 94 ? 4.969 -7.001 -13.950 1.00 97.31 94 ASN A CA 1
ATOM 687 C C . ASN A 1 94 ? 4.755 -7.317 -12.463 1.00 97.31 94 ASN A C 1
ATOM 689 O O . ASN A 1 94 ? 3.992 -8.221 -12.129 1.00 97.31 94 ASN A O 1
ATOM 693 N N . ARG A 1 95 ? 5.440 -6.613 -11.556 1.00 97.81 95 ARG A N 1
ATOM 694 C CA . ARG A 1 95 ? 5.305 -6.797 -10.105 1.00 97.81 95 ARG A CA 1
ATOM 695 C C . ARG A 1 95 ? 4.740 -5.539 -9.454 1.00 97.81 95 ARG A C 1
ATOM 697 O O . ARG A 1 95 ? 5.024 -4.452 -9.946 1.00 97.81 95 ARG A O 1
ATOM 704 N N . PRO A 1 96 ? 3.999 -5.640 -8.339 1.00 98.25 96 PRO A N 1
ATOM 705 C CA . PRO A 1 96 ? 3.522 -4.460 -7.628 1.00 98.25 96 PRO A CA 1
ATOM 706 C C . PRO A 1 96 ? 4.662 -3.581 -7.096 1.00 98.25 96 PRO A C 1
ATOM 708 O O . PRO A 1 96 ? 5.758 -4.068 -6.801 1.00 98.25 96 PRO A O 1
ATOM 711 N N . TRP A 1 97 ? 4.404 -2.283 -6.945 1.00 98.06 97 TRP A N 1
ATOM 712 C CA . TRP A 1 97 ? 5.316 -1.339 -6.289 1.00 98.06 97 TRP A CA 1
ATOM 713 C C . TRP A 1 97 ? 4.561 -0.259 -5.520 1.00 98.06 97 TRP A C 1
ATOM 715 O O . TRP A 1 97 ? 3.436 0.080 -5.881 1.00 98.06 97 TRP A O 1
ATOM 725 N N . PHE A 1 98 ? 5.184 0.324 -4.493 1.00 97.69 98 PHE A N 1
ATOM 726 C CA . PHE A 1 98 ? 4.559 1.389 -3.712 1.00 97.69 98 PHE A CA 1
ATOM 727 C C . PHE A 1 98 ? 4.460 2.707 -4.488 1.00 97.69 98 PHE A C 1
ATOM 729 O O . PHE A 1 98 ? 5.369 3.113 -5.215 1.00 97.69 98 PHE A O 1
ATOM 736 N N . LEU A 1 99 ? 3.336 3.389 -4.299 1.00 96.94 99 LEU A N 1
ATOM 737 C CA . LEU A 1 99 ? 3.062 4.736 -4.782 1.00 96.94 99 LEU A CA 1
ATOM 738 C C . LEU A 1 99 ? 3.169 5.731 -3.621 1.00 96.94 99 LEU A C 1
ATOM 740 O O . LEU A 1 99 ? 3.325 5.349 -2.461 1.00 96.94 99 LEU A O 1
ATOM 744 N N . ALA A 1 100 ? 3.040 7.024 -3.926 1.00 93.38 100 ALA A N 1
ATOM 745 C CA . ALA A 1 100 ? 2.779 8.004 -2.880 1.00 93.38 100 ALA A CA 1
ATOM 746 C C . ALA A 1 100 ? 1.515 7.588 -2.092 1.00 93.38 100 ALA A C 1
ATOM 748 O O . ALA A 1 100 ? 0.521 7.195 -2.711 1.00 93.38 100 ALA A O 1
ATOM 749 N N . PRO A 1 101 ? 1.527 7.679 -0.750 1.00 86.44 101 PRO A N 1
ATOM 750 C CA . PRO A 1 101 ? 0.418 7.205 0.079 1.00 86.44 101 PRO A CA 1
ATOM 751 C C . PRO A 1 101 ? -0.830 8.090 -0.024 1.00 86.44 101 PRO A C 1
ATOM 753 O O . PRO A 1 101 ? -1.884 7.708 0.458 1.00 86.44 101 PRO A O 1
ATOM 756 N N . ILE A 1 102 ? -0.729 9.264 -0.646 1.00 89.50 102 ILE A N 1
ATOM 757 C CA . ILE A 1 102 ? -1.847 10.184 -0.873 1.00 89.50 102 ILE A CA 1
ATOM 758 C C . ILE A 1 102 ? -2.463 9.974 -2.264 1.00 89.50 102 ILE A C 1
ATOM 760 O O . ILE A 1 102 ? -1.753 9.673 -3.224 1.00 89.50 102 ILE A O 1
ATOM 764 N N . ASP A 1 103 ? -3.779 10.133 -2.383 1.00 89.50 103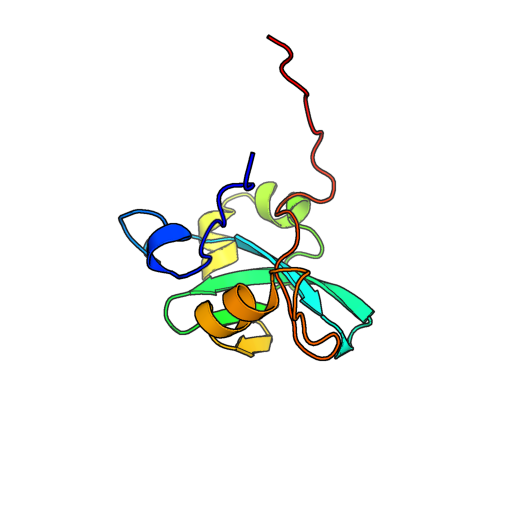 ASP A N 1
ATOM 765 C CA . ASP A 1 103 ? -4.559 10.172 -3.623 1.00 89.50 103 ASP A CA 1
ATOM 766 C C . ASP A 1 103 ? -5.326 11.492 -3.791 1.00 89.50 103 ASP A C 1
ATOM 768 O O . ASP A 1 103 ? -4.926 12.330 -4.595 1.00 89.50 103 ASP A O 1
ATOM 772 N N . LEU A 1 104 ? -6.422 11.679 -3.055 1.00 87.50 104 LEU A N 1
ATOM 773 C CA . LEU A 1 104 ? -7.346 12.809 -3.171 1.00 87.50 104 LEU A CA 1
ATOM 774 C C . LEU A 1 104 ? -7.115 13.870 -2.088 1.00 87.50 104 LEU A C 1
ATOM 776 O O . LEU A 1 104 ? -7.809 14.888 -2.063 1.00 87.50 104 LEU A O 1
ATOM 780 N N . GLN A 1 105 ? -6.176 13.638 -1.168 1.00 83.06 105 GLN A N 1
ATOM 781 C CA . GLN A 1 105 ? -5.873 14.580 -0.097 1.00 83.06 105 GLN A CA 1
ATOM 782 C C . GLN A 1 105 ? -5.208 15.840 -0.655 1.00 83.06 105 GLN A C 1
ATOM 784 O O . GLN A 1 105 ? -4.311 15.784 -1.498 1.00 83.06 105 GLN A O 1
ATOM 789 N N . ALA A 1 106 ? -5.616 16.998 -0.132 1.00 82.81 106 ALA A N 1
ATOM 790 C CA . ALA A 1 106 ? -4.986 18.263 -0.473 1.00 82.81 106 ALA A CA 1
ATOM 791 C C . ALA A 1 106 ? -3.517 18.271 -0.020 1.00 82.81 106 ALA A C 1
ATOM 793 O O . ALA A 1 106 ? -3.216 18.138 1.167 1.00 82.81 106 ALA A O 1
ATOM 794 N N . ILE A 1 107 ? -2.599 18.491 -0.962 1.00 78.94 107 ILE A N 1
ATOM 795 C CA . ILE A 1 107 ? -1.186 18.713 -0.657 1.00 78.94 107 ILE A CA 1
ATOM 796 C C . ILE A 1 107 ? -0.996 20.204 -0.402 1.00 78.94 107 ILE A C 1
ATOM 798 O O . ILE A 1 107 ? -0.991 21.012 -1.331 1.00 78.94 107 ILE A O 1
ATOM 802 N N . LYS A 1 108 ? -0.826 20.590 0.863 1.00 79.00 108 LYS A N 1
ATOM 803 C CA . LYS A 1 108 ? -0.384 21.946 1.191 1.00 79.00 108 LYS A CA 1
ATOM 804 C C . LYS A 1 108 ? 1.140 21.988 1.129 1.00 79.00 108 LYS A C 1
ATOM 806 O O . LYS A 1 108 ? 1.809 21.397 1.971 1.00 79.00 108 LYS A O 1
ATOM 811 N N . ALA A 1 109 ? 1.691 22.734 0.178 1.00 75.94 109 ALA A N 1
ATOM 812 C CA . ALA A 1 109 ? 3.082 23.155 0.266 1.00 75.94 109 ALA A CA 1
ATOM 813 C C . ALA A 1 109 ? 3.196 24.185 1.403 1.00 75.94 109 ALA A C 1
ATOM 815 O O . ALA A 1 109 ? 2.783 25.335 1.253 1.00 75.94 109 ALA A O 1
ATOM 816 N N . ALA A 1 110 ? 3.697 23.770 2.566 1.00 59.72 110 ALA A N 1
ATOM 817 C CA . ALA A 1 110 ? 4.174 24.709 3.573 1.00 59.72 110 ALA A CA 1
ATOM 818 C C . ALA A 1 110 ? 5.547 25.215 3.103 1.00 59.72 110 ALA A C 1
ATOM 820 O O . ALA A 1 110 ? 6.572 24.595 3.369 1.00 59.72 110 ALA A O 1
ATOM 821 N N . GLY A 1 111 ? 5.544 26.271 2.287 1.00 68.62 111 GLY A N 1
ATOM 822 C CA . GLY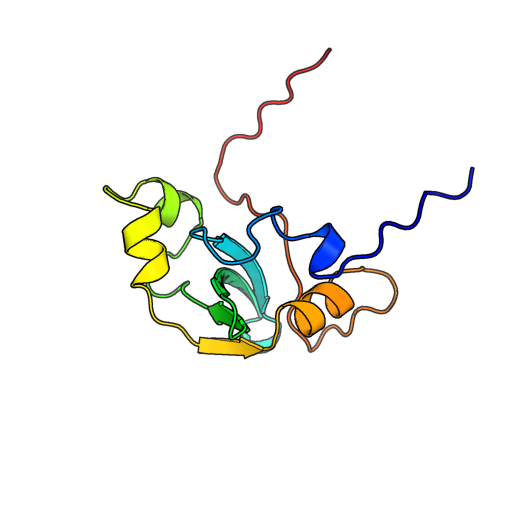 A 1 111 ? 6.763 26.979 1.899 1.00 68.62 111 GLY A CA 1
ATOM 823 C C . GLY A 1 111 ? 7.357 27.725 3.096 1.00 68.62 111 GLY A C 1
ATOM 824 O O . GLY A 1 111 ? 6.604 28.330 3.858 1.00 68.62 111 GLY A O 1
ATOM 825 N N . VAL A 1 112 ? 8.682 27.596 3.229 1.00 53.84 112 VAL A N 1
ATOM 826 C CA . VAL A 1 112 ? 9.597 28.156 4.245 1.00 53.84 112 VAL A CA 1
ATOM 827 C C . VAL A 1 112 ? 9.572 29.675 4.374 1.00 53.84 112 VAL A C 1
ATOM 829 O O . VAL A 1 112 ? 9.362 30.355 3.345 1.00 53.84 112 VAL A O 1
#

pLDDT: mean 92.65, std 10.73, range [48.75, 98.75]

Sequence (112 aa):
MPIASITLDSGTTLPQDGFSGALAGRVWRPDLEGPAVVAIRADGVDDVTRSFPTIRDLCEADDPAGALRAAQGDHLGTLEALLRNTRPDGRDPNRPWFLAPIDLQAIKAAGV

Secondary structure (DSSP, 8-state):
-PPP----SHHHHS-TTTTSS-EEEEEEEGGGTEEEEEEE-SS-EEE-TTT-SSHHHHHTSSSHHHHHHH---EEEE-HHHHHHHHSSTT--TTS-EE--S-SSS-------